Protein AF-A0A561F0F9-F1 (afdb_monomer_lite)

Structure (mmCIF, N/CA/C/O backbone):
data_AF-A0A561F0F9-F1
#
_entry.id   AF-A0A561F0F9-F1
#
loop_
_atom_site.group_PDB
_atom_site.id
_atom_site.type_symbol
_atom_site.label_atom_id
_atom_site.label_alt_id
_atom_site.label_comp_id
_atom_site.label_asym_id
_atom_site.label_entity_id
_atom_site.label_seq_id
_atom_site.pdbx_PDB_ins_code
_atom_site.Cartn_x
_atom_site.Cartn_y
_atom_site.Cartn_z
_atom_site.occupancy
_atom_site.B_iso_or_equiv
_atom_site.auth_seq_id
_atom_site.auth_comp_id
_atom_site.auth_asym_id
_atom_site.auth_atom_id
_atom_site.pdbx_PDB_model_num
ATOM 1 N N . MET A 1 1 ? -24.283 1.995 -7.456 1.00 47.69 1 MET A N 1
ATOM 2 C CA . MET A 1 1 ? -23.205 2.784 -6.814 1.00 47.69 1 MET A CA 1
ATOM 3 C C . MET A 1 1 ? -22.444 1.855 -5.881 1.00 47.69 1 MET A C 1
ATOM 5 O O . MET A 1 1 ? -23.071 1.290 -4.994 1.00 47.69 1 MET A O 1
ATOM 9 N N . ALA A 1 2 ? -21.151 1.609 -6.110 1.00 57.84 2 ALA A N 1
ATOM 10 C CA . ALA A 1 2 ? -20.363 0.743 -5.230 1.00 57.84 2 ALA A CA 1
ATOM 11 C C . ALA A 1 2 ? -20.350 1.334 -3.810 1.00 57.84 2 ALA A C 1
ATOM 13 O O . ALA A 1 2 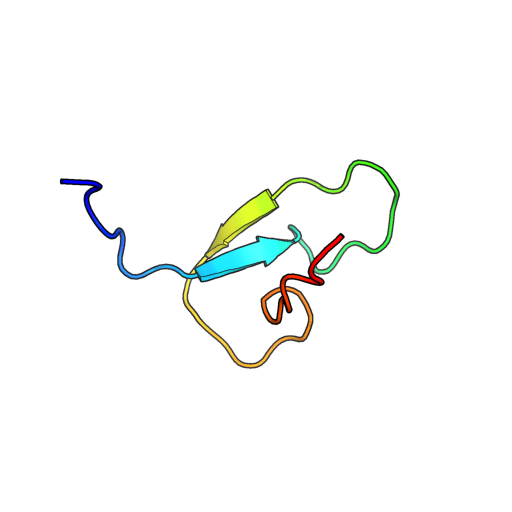? -19.916 2.470 -3.606 1.00 57.84 2 ALA A O 1
ATOM 14 N N . ARG A 1 3 ? -20.898 0.587 -2.846 1.00 56.06 3 ARG A N 1
ATOM 15 C CA . ARG A 1 3 ? -20.998 0.976 -1.436 1.00 56.06 3 ARG A CA 1
ATOM 16 C C . ARG A 1 3 ? -19.573 1.063 -0.889 1.00 56.06 3 ARG A C 1
ATOM 18 O O . ARG A 1 3 ? -18.912 0.040 -0.732 1.00 56.06 3 ARG A O 1
ATOM 25 N N . ARG A 1 4 ? -19.058 2.276 -0.681 1.00 69.38 4 ARG A N 1
ATOM 26 C CA . ARG A 1 4 ? -17.701 2.467 -0.156 1.00 69.38 4 ARG A CA 1
ATOM 27 C C . ARG A 1 4 ? -17.717 2.033 1.306 1.00 69.38 4 ARG A C 1
ATOM 29 O O . ARG A 1 4 ? -18.342 2.688 2.129 1.00 69.38 4 ARG A O 1
ATOM 36 N N . SER A 1 5 ? -17.049 0.927 1.618 1.00 84.44 5 SER A N 1
ATOM 37 C CA . SER A 1 5 ? -16.918 0.381 2.976 1.00 8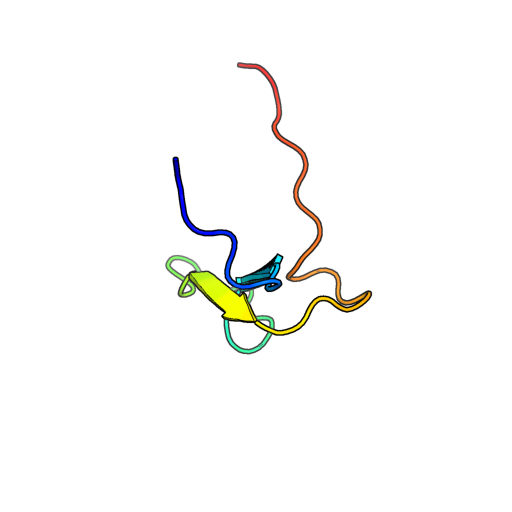4.44 5 SER A CA 1
ATOM 38 C C . SER A 1 5 ? -16.121 1.285 3.931 1.00 84.44 5 SER A C 1
ATOM 40 O O . SER A 1 5 ? -15.962 0.936 5.096 1.00 84.44 5 SER A O 1
ATOM 42 N N . GLY A 1 6 ? -15.598 2.422 3.450 1.00 90.25 6 GLY A N 1
ATOM 43 C CA . GLY A 1 6 ? -14.688 3.298 4.195 1.00 90.25 6 GLY A CA 1
ATOM 44 C C . GLY A 1 6 ? -13.277 2.720 4.358 1.00 90.25 6 GLY A C 1
ATOM 45 O O . GLY A 1 6 ? -12.477 3.274 5.102 1.00 90.25 6 GLY A O 1
ATOM 46 N N . LYS A 1 7 ? -12.980 1.602 3.686 1.00 92.81 7 LYS A N 1
ATOM 47 C CA . LYS A 1 7 ? -11.716 0.865 3.767 1.00 92.81 7 LYS A CA 1
ATOM 48 C C . LYS A 1 7 ? -10.893 1.018 2.487 1.00 92.81 7 LYS A C 1
ATOM 50 O O . LYS A 1 7 ? -11.456 1.214 1.408 1.00 92.81 7 LYS A O 1
ATOM 55 N N . CYS A 1 8 ? -9.579 0.886 2.620 1.00 94.69 8 CYS A N 1
ATOM 56 C CA . CYS A 1 8 ? -8.613 0.937 1.529 1.00 94.69 8 CYS A CA 1
ATOM 57 C C . CYS A 1 8 ? -8.305 -0.473 1.002 1.00 94.69 8 CYS A C 1
ATOM 59 O O . CYS A 1 8 ? -8.515 -1.464 1.706 1.00 94.69 8 CYS A O 1
ATOM 61 N N . LEU A 1 9 ? -7.843 -0.559 -0.251 1.00 95.00 9 LEU A N 1
ATOM 62 C CA . LEU A 1 9 ? -7.241 -1.781 -0.790 1.00 95.00 9 LEU A CA 1
ATOM 63 C C . LEU A 1 9 ? -5.953 -2.067 -0.007 1.00 95.00 9 LEU A C 1
ATOM 65 O O . LEU A 1 9 ? -5.184 -1.141 0.229 1.00 95.00 9 LEU A O 1
ATOM 69 N N . ASP A 1 10 ? -5.736 -3.312 0.402 1.00 97.25 10 ASP A N 1
ATOM 70 C CA . ASP A 1 10 ? -4.618 -3.703 1.265 1.00 97.25 10 ASP A CA 1
ATOM 71 C C . ASP A 1 10 ? -4.084 -5.086 0.860 1.00 97.25 10 ASP A C 1
ATOM 73 O O . ASP A 1 10 ? -4.873 -6.001 0.597 1.00 97.25 10 ASP A O 1
ATOM 77 N N . VAL A 1 11 ? -2.758 -5.247 0.797 1.00 98.12 11 VAL A N 1
ATOM 78 C CA . VAL A 1 11 ? -2.126 -6.572 0.686 1.00 98.12 11 VAL A CA 1
ATOM 79 C C . VAL A 1 11 ? -2.070 -7.232 2.062 1.00 98.12 11 VAL A C 1
ATOM 81 O O . VAL A 1 11 ? -1.342 -6.779 2.950 1.00 98.12 11 VAL A O 1
ATOM 84 N N . SER A 1 12 ? -2.790 -8.347 2.214 1.00 98.00 12 SER A N 1
ATOM 85 C CA . SER A 1 12 ? -2.947 -9.049 3.488 1.00 98.00 12 SER A CA 1
ATOM 86 C C . SER A 1 12 ? -1.599 -9.370 4.138 1.00 98.00 12 SER A C 1
ATOM 88 O O . SER A 1 12 ? -0.737 -10.023 3.544 1.00 98.00 12 SER A O 1
ATOM 90 N N . GLY A 1 13 ? -1.423 -8.891 5.372 1.00 97.00 13 GLY A N 1
ATOM 91 C CA . GLY A 1 13 ? -0.216 -9.123 6.164 1.00 97.00 13 GLY A CA 1
ATOM 92 C C . GLY A 1 13 ? 1.048 -8.462 5.608 1.00 97.00 13 GLY A C 1
ATOM 93 O O . GLY A 1 13 ? 2.136 -8.898 5.967 1.00 97.00 13 GLY A O 1
ATOM 94 N N . ASN A 1 14 ? 0.926 -7.456 4.728 1.00 97.5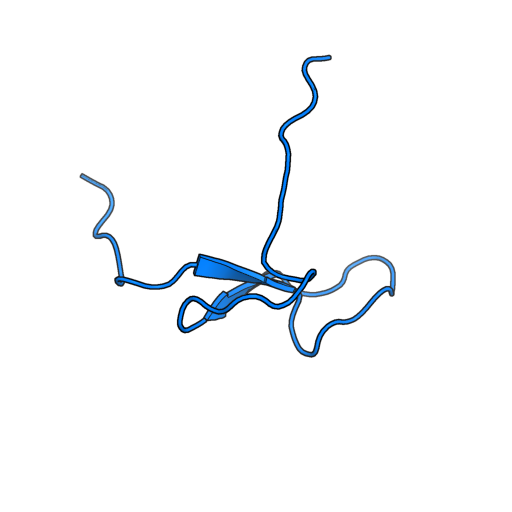0 14 ASN A N 1
ATOM 95 C CA . ASN A 1 14 ? 2.061 -6.827 4.040 1.00 97.50 14 ASN A CA 1
ATOM 96 C C . ASN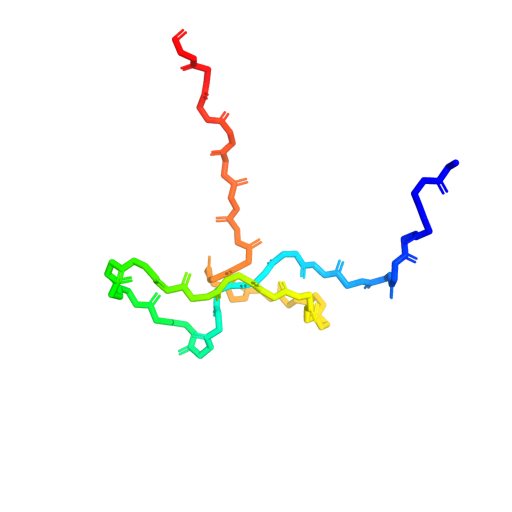 A 1 14 ? 2.933 -7.856 3.285 1.00 97.50 14 ASN A C 1
ATOM 98 O O . ASN A 1 14 ? 4.154 -7.728 3.212 1.00 97.50 14 ASN A O 1
ATOM 102 N N . SER A 1 15 ? 2.305 -8.919 2.768 1.00 98.00 15 SER A N 1
ATOM 103 C CA . SER A 1 15 ? 3.006 -9.982 2.049 1.00 98.00 15 SER A CA 1
ATOM 104 C C . SER A 1 15 ? 3.601 -9.471 0.736 1.00 98.00 15 SER A C 1
ATOM 106 O O . SER A 1 15 ? 2.950 -8.748 -0.012 1.00 98.00 15 SER A O 1
ATOM 108 N N . THR A 1 16 ? 4.827 -9.892 0.437 1.00 96.88 16 THR A N 1
ATOM 109 C CA . THR A 1 16 ? 5.512 -9.635 -0.840 1.00 96.88 16 THR A CA 1
ATOM 110 C C . THR A 1 16 ? 5.532 -10.862 -1.752 1.00 96.88 16 THR A C 1
ATOM 112 O O . THR A 1 16 ? 6.172 -10.834 -2.798 1.00 96.88 16 THR A O 1
ATOM 115 N N . ALA A 1 17 ? 4.868 -11.950 -1.350 1.00 98.06 17 ALA A N 1
ATOM 116 C CA . ALA A 1 17 ? 4.813 -13.176 -2.130 1.00 98.06 17 ALA A CA 1
ATOM 117 C C . ALA A 1 17 ? 3.874 -13.032 -3.337 1.00 98.06 17 ALA A C 1
ATOM 119 O O . ALA A 1 17 ? 2.835 -12.367 -3.262 1.00 98.06 17 ALA A O 1
ATOM 120 N N . ASP A 1 18 ? 4.199 -13.726 -4.426 1.00 97.56 18 ASP A N 1
ATOM 121 C CA . ASP A 1 18 ? 3.307 -13.822 -5.576 1.00 97.56 18 ASP A CA 1
ATOM 122 C C . ASP A 1 18 ? 1.970 -14.459 -5.175 1.00 97.56 18 ASP A C 1
ATOM 124 O O . ASP A 1 18 ? 1.909 -15.431 -4.419 1.00 97.56 18 ASP A O 1
ATOM 128 N N . GLY A 1 19 ? 0.873 -13.887 -5.675 1.00 96.81 19 GLY A N 1
ATOM 129 C CA . GLY A 1 19 ? -0.476 -14.326 -5.314 1.00 96.81 19 GLY A CA 1
ATOM 130 C C . GLY A 1 19 ? -0.939 -13.881 -3.922 1.00 96.81 19 GLY A C 1
ATOM 131 O O . GLY A 1 19 ? -1.940 -14.406 -3.426 1.00 96.81 19 GLY A O 1
ATOM 132 N N . ALA A 1 20 ? -0.256 -12.919 -3.287 1.00 98.06 20 ALA A N 1
ATOM 133 C CA . ALA A 1 20 ? -0.722 -12.316 -2.043 1.00 98.06 20 ALA A CA 1
ATOM 134 C C . ALA A 1 20 ? -2.181 -11.840 -2.157 1.00 98.06 20 ALA A C 1
ATOM 136 O O . ALA A 1 20 ? -2.602 -11.226 -3.142 1.00 98.06 20 ALA A O 1
ATOM 137 N N . LYS A 1 21 ? -2.977 -12.136 -1.125 1.00 98.12 21 LYS A N 1
ATOM 138 C CA . LYS A 1 21 ? -4.407 -11.814 -1.120 1.00 98.12 21 LYS A CA 1
ATOM 139 C C . LYS A 1 21 ? -4.622 -10.317 -0.926 1.00 98.12 21 LYS A C 1
ATOM 141 O O . LYS A 1 21 ? -4.110 -9.735 0.030 1.00 98.12 21 LYS A O 1
ATOM 146 N N . LEU A 1 22 ? -5.463 -9.732 -1.775 1.00 96.69 22 LEU A N 1
ATOM 147 C CA . LEU A 1 22 ? -5.961 -8.371 -1.608 1.00 96.69 22 LEU A CA 1
ATOM 148 C C . LEU A 1 22 ? -7.239 -8.368 -0.766 1.00 96.69 22 LEU A C 1
ATOM 150 O O . LEU A 1 22 ? -8.162 -9.146 -1.015 1.00 96.69 22 LEU A O 1
ATOM 154 N N . ILE A 1 23 ? -7.292 -7.482 0.224 1.00 96.44 23 ILE A N 1
ATOM 155 C CA . ILE A 1 23 ? -8.426 -7.307 1.135 1.00 96.44 23 ILE A CA 1
ATOM 156 C C . ILE A 1 23 ? -8.836 -5.831 1.221 1.00 96.44 23 ILE A C 1
ATOM 158 O O . ILE A 1 23 ? -8.173 -4.946 0.683 1.00 96.44 23 ILE A O 1
ATOM 162 N N . GLN A 1 24 ? -9.949 -5.565 1.909 1.00 95.88 24 GLN A N 1
ATOM 163 C CA . GLN A 1 24 ? -10.323 -4.220 2.340 1.00 95.88 24 GLN A CA 1
ATOM 164 C C . GLN A 1 24 ? -10.038 -4.056 3.833 1.00 95.88 24 GLN A C 1
ATOM 166 O O . GLN A 1 24 ? -10.644 -4.744 4.662 1.00 95.88 24 GLN A O 1
ATOM 171 N N . TRP A 1 25 ? -9.167 -3.113 4.181 1.00 95.56 25 TRP A N 1
ATOM 172 C CA . TRP A 1 25 ? -8.721 -2.861 5.553 1.00 95.56 25 TRP A CA 1
ATOM 173 C C . TRP A 1 25 ? -8.866 -1.373 5.919 1.00 95.56 25 TRP A C 1
ATOM 175 O O . TRP A 1 25 ? -8.902 -0.538 5.010 1.00 95.56 25 TRP A O 1
ATOM 185 N N . PRO A 1 26 ? -9.018 -0.997 7.209 1.00 95.81 26 PRO A N 1
ATOM 186 C CA . PRO A 1 26 ? -8.928 0.402 7.609 1.00 95.81 26 PRO A CA 1
ATOM 187 C C . PRO A 1 26 ? -7.720 1.091 6.973 1.00 95.81 26 PRO A C 1
ATOM 189 O O . PRO A 1 26 ? -6.611 0.551 6.969 1.00 95.81 26 PRO A O 1
ATOM 192 N N . CYS A 1 27 ? -7.973 2.265 6.398 1.00 95.25 27 CYS A N 1
ATOM 193 C CA . CYS A 1 27 ? -6.948 3.033 5.712 1.00 95.25 27 CYS A CA 1
ATOM 194 C C . CYS A 1 27 ? -5.840 3.436 6.691 1.00 95.25 27 CYS A C 1
ATOM 196 O O . CYS A 1 27 ? -6.122 3.948 7.775 1.00 95.25 27 CYS A O 1
ATOM 198 N N . GLY A 1 28 ? -4.591 3.217 6.295 1.00 94.25 28 GLY A N 1
ATOM 199 C CA . GLY A 1 28 ? -3.397 3.600 7.039 1.00 94.25 28 GLY A CA 1
ATOM 200 C C . GLY A 1 28 ? -2.317 4.153 6.112 1.00 94.25 28 GLY A C 1
ATOM 201 O O . GLY A 1 28 ? -2.564 4.431 4.942 1.00 94.25 28 GLY A O 1
ATOM 202 N N . SER A 1 29 ? -1.105 4.314 6.638 1.00 95.94 29 SER A N 1
ATOM 203 C CA . SER A 1 29 ? 0.062 4.805 5.888 1.00 95.94 29 SER A CA 1
ATOM 204 C C . SER A 1 29 ? 1.014 3.694 5.426 1.00 95.94 29 SER A C 1
ATOM 206 O O . SER A 1 29 ? 2.061 3.985 4.851 1.00 95.94 29 SER A O 1
ATOM 208 N N . GLY A 1 30 ? 0.670 2.422 5.662 1.00 96.25 30 GLY A N 1
ATOM 209 C CA . GLY A 1 30 ? 1.475 1.274 5.240 1.00 96.25 30 GLY A CA 1
ATOM 210 C C . GLY A 1 30 ? 1.635 1.198 3.720 1.00 96.25 30 GLY A C 1
ATOM 211 O O . GLY A 1 30 ? 0.715 1.523 2.968 1.00 96.25 30 GLY A O 1
ATOM 212 N N . LEU A 1 31 ? 2.808 0.759 3.25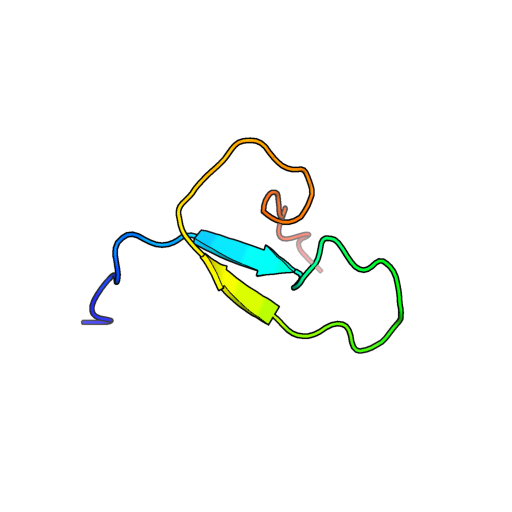7 1.00 97.19 31 LEU A N 1
ATOM 213 C CA . LEU A 1 31 ? 3.101 0.639 1.822 1.00 97.19 31 LEU A CA 1
ATOM 214 C C . LEU A 1 31 ? 2.200 -0.390 1.124 1.00 97.19 31 LEU A C 1
ATOM 216 O O . LEU A 1 31 ? 1.887 -0.227 -0.051 1.00 97.19 31 LEU A O 1
ATOM 220 N N . ASN A 1 32 ? 1.698 -1.390 1.854 1.00 97.62 32 ASN A N 1
ATOM 221 C CA . ASN A 1 32 ? 0.718 -2.364 1.367 1.00 97.62 32 ASN A CA 1
ATOM 222 C C . ASN A 1 32 ? -0.654 -1.772 0.998 1.00 97.62 32 ASN A C 1
ATOM 224 O O . ASN A 1 32 ? -1.529 -2.533 0.587 1.00 97.62 32 ASN A O 1
ATOM 228 N N . GLN A 1 33 ? -0.853 -0.458 1.146 1.00 97.50 33 GLN A N 1
ATOM 229 C CA . GLN A 1 33 ? -2.070 0.258 0.747 1.00 97.50 33 GLN A CA 1
ATOM 230 C C . GLN A 1 33 ? -1.819 1.368 -0.292 1.00 97.50 33 GLN A C 1
ATOM 232 O O . GLN A 1 33 ? -2.740 2.110 -0.636 1.00 97.50 33 GLN A O 1
ATOM 237 N N . GLN A 1 34 ? -0.589 1.510 -0.797 1.00 95.56 34 GLN A N 1
ATOM 238 C CA . GLN A 1 34 ? -0.204 2.581 -1.718 1.00 95.56 34 GLN A CA 1
ATOM 239 C C . GLN A 1 34 ? 0.025 2.011 -3.117 1.00 95.56 34 GLN A C 1
ATOM 241 O O . GLN A 1 34 ? 1.025 1.346 -3.377 1.00 95.56 34 GLN A O 1
ATOM 246 N N . PHE A 1 35 ? -0.916 2.268 -4.026 1.00 93.38 35 PHE A N 1
ATOM 247 C CA . PHE A 1 35 ? -0.874 1.736 -5.386 1.00 93.38 35 PHE A CA 1
ATOM 248 C C . PHE A 1 35 ? -0.959 2.858 -6.408 1.00 93.38 35 PHE A C 1
ATOM 250 O O . PHE A 1 35 ? -1.883 3.673 -6.386 1.00 93.38 35 PHE A O 1
ATOM 257 N N . GLU A 1 36 ? -0.039 2.838 -7.363 1.00 92.56 36 GLU A N 1
ATOM 258 C CA . GLU A 1 36 ? -0.108 3.672 -8.552 1.00 92.56 36 GLU A CA 1
ATOM 259 C C . GLU A 1 36 ? -0.535 2.816 -9.733 1.00 92.56 36 GLU A C 1
ATOM 261 O O . GLU A 1 36 ? 0.063 1.782 -10.041 1.00 92.56 36 GLU A O 1
ATOM 266 N N . ARG A 1 37 ? -1.578 3.257 -10.431 1.00 88.75 37 ARG A N 1
ATOM 267 C CA . ARG A 1 37 ? -1.922 2.655 -11.710 1.00 88.75 37 ARG A CA 1
ATOM 268 C C . ARG A 1 37 ? -0.942 3.183 -12.746 1.00 88.75 37 ARG A C 1
ATOM 270 O O . ARG A 1 37 ? -1.032 4.344 -13.138 1.00 88.75 37 ARG A O 1
ATOM 277 N N . ARG A 1 38 ? -0.056 2.321 -13.230 1.00 87.81 38 ARG A N 1
ATOM 278 C CA . ARG A 1 38 ? 0.715 2.628 -14.433 1.00 87.81 38 ARG A CA 1
ATOM 279 C C . ARG A 1 38 ? -0.205 2.525 -15.647 1.00 87.81 38 ARG A C 1
ATOM 281 O O . ARG A 1 38 ? -1.009 1.597 -15.736 1.00 87.81 38 ARG A O 1
ATOM 288 N N . ALA A 1 39 ? -0.136 3.516 -16.530 1.00 81.38 39 ALA A N 1
ATOM 289 C CA . ALA A 1 39 ? -0.720 3.388 -17.857 1.00 81.38 39 ALA A CA 1
ATOM 290 C C . ALA A 1 39 ? 0.113 2.376 -18.659 1.00 81.38 39 ALA A C 1
ATOM 292 O O . ALA A 1 39 ? 1.324 2.289 -18.445 1.00 81.38 39 ALA A O 1
ATOM 293 N N . ALA A 1 40 ? -0.564 1.590 -19.497 1.00 70.56 40 ALA A N 1
ATOM 294 C CA . ALA A 1 40 ? 0.072 0.646 -20.410 1.00 70.56 40 ALA A CA 1
ATOM 295 C C . ALA A 1 40 ? 0.787 1.379 -21.550 1.00 70.56 40 ALA A C 1
ATOM 297 O O . ALA A 1 40 ? 0.264 2.439 -21.969 1.00 70.56 40 ALA A O 1
#

InterPro domains:
  IPR000772 Ricin B, lectin d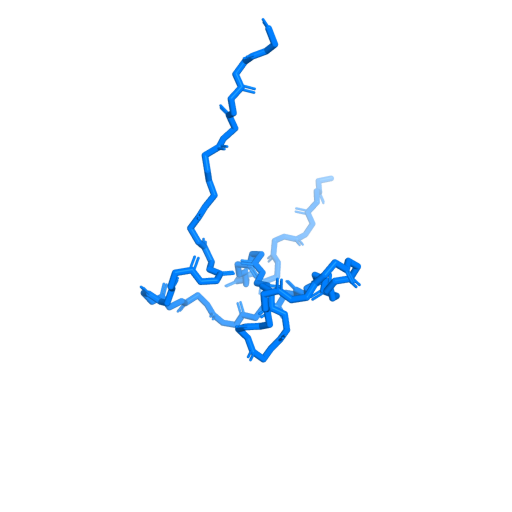omain [PF14200] (3-36)
  IPR035992 Ricin B-like lectins [SSF50370] (4-35)

Organism: NCBI:txid285545

pLDDT: mean 90.6, std 12.4, range [47.69, 98.12]

Foldseek 3Di:
DPDPPCFAWFQPPPDPDPPGDIDTHHDDDDPRRDDDDDDD

Radius of gyration: 11.34 Å; chains: 1; bounding box: 29×19×28 Å

Sequence (40 aa):
MARRSGKCLDVSGNSTADGAKLIQWPCGSGLNQQFERRAA

Secondary structure (DSSP, 8-state):
-----SEEEEEGGG--STTPPEEEEE--S-GGG-------